Protein AF-A0A3R9Z5S1-F1 (afdb_monomer_lite)

Foldseek 3Di:
DFQKKKWKWQAAPPDDIDTQDIDSDPVVSVVVQVLQVVLLVPQQDADPDDDPDPVNVVSRVVSVVSNQVSLCPRPSHNVSNPGPGMDIDIDGDDD

Secondary structure (DSSP, 8-state):
--EEEEEEEEE-SSS--EEEEEESSHHHHHHHHHHHHHHHTTPPPPPS---SSHHHHHHHHHHHHHHHHHHHT-TT-GGGTT-SEEEEEEEEE--

pLDDT: mean 93.12, std 7.32, range [55.0, 98.31]

Structure (mmCIF, N/CA/C/O backbone):
data_AF-A0A3R9Z5S1-F1
#
_entry.id   AF-A0A3R9Z5S1-F1
#
loop_
_atom_site.group_PDB
_atom_site.id
_atom_site.type_symbol
_atom_site.label_atom_id
_atom_site.label_alt_id
_atom_site.label_comp_id
_atom_site.label_asym_id
_atom_site.label_entity_id
_atom_site.label_seq_id
_atom_site.pdbx_PDB_ins_code
_atom_site.Cartn_x
_atom_site.Cartn_y
_atom_site.Cartn_z
_atom_site.occupancy
_atom_site.B_iso_or_equiv
_atom_site.auth_seq_id
_atom_site.auth_comp_id
_atom_site.auth_asym_id
_atom_site.auth_atom_id
_atom_site.pdbx_PDB_model_num
ATOM 1 N N . MET A 1 1 ? -19.823 -2.819 28.149 1.00 55.00 1 MET A N 1
ATOM 2 C CA . MET A 1 1 ? -18.956 -3.303 27.050 1.00 55.00 1 MET A CA 1
ATOM 3 C C . MET A 1 1 ? -17.759 -2.378 26.941 1.00 55.00 1 MET A C 1
ATOM 5 O O . MET A 1 1 ? -17.971 -1.174 26.856 1.00 55.00 1 MET A O 1
ATOM 9 N N . LYS A 1 2 ? -16.529 -2.906 26.983 1.00 61.97 2 LYS A N 1
ATOM 10 C CA . LYS A 1 2 ? -15.345 -2.118 26.607 1.00 61.97 2 LYS A CA 1
ATOM 11 C C . LYS A 1 2 ? -15.471 -1.798 25.117 1.00 61.97 2 LYS A C 1
ATOM 13 O O . LYS A 1 2 ? -15.751 -2.702 24.334 1.00 61.97 2 LYS A O 1
ATOM 18 N N . ARG A 1 3 ? -15.358 -0.523 24.745 1.00 82.31 3 ARG A N 1
ATOM 19 C CA . ARG A 1 3 ? -15.318 -0.127 23.333 1.00 82.31 3 ARG A CA 1
ATOM 20 C C . ARG A 1 3 ? -13.933 -0.485 22.793 1.00 82.31 3 ARG A C 1
ATOM 22 O O . ARG A 1 3 ? -12.960 -0.421 23.538 1.00 82.31 3 ARG A O 1
ATOM 29 N N . GLN A 1 4 ? -13.852 -0.893 21.535 1.00 92.00 4 GLN A N 1
ATOM 30 C CA . GLN A 1 4 ? -12.598 -1.259 20.881 1.00 92.00 4 GLN A CA 1
ATOM 31 C C . GLN A 1 4 ? -12.466 -0.451 19.594 1.00 92.00 4 GLN A C 1
ATOM 33 O O . GLN A 1 4 ? -13.443 -0.306 18.861 1.00 92.00 4 GLN A O 1
ATOM 38 N N . ILE A 1 5 ? -11.271 0.076 19.340 1.00 95.06 5 ILE A N 1
ATOM 39 C CA . ILE A 1 5 ? -10.904 0.666 18.053 1.00 95.06 5 ILE A CA 1
ATOM 40 C C . ILE A 1 5 ? -10.051 -0.359 17.313 1.00 95.06 5 ILE A C 1
ATOM 42 O O . ILE A 1 5 ? -9.183 -0.998 17.901 1.00 95.06 5 ILE A O 1
ATOM 46 N N . HIS A 1 6 ? -10.309 -0.518 16.023 1.00 96.81 6 HIS A N 1
ATOM 47 C CA . HIS A 1 6 ? -9.569 -1.402 15.135 1.00 96.81 6 HIS A CA 1
ATOM 48 C C . HIS A 1 6 ? -8.641 -0.538 14.290 1.00 96.81 6 HIS A C 1
ATOM 50 O O . HIS A 1 6 ? -9.117 0.285 13.511 1.00 96.81 6 HIS A O 1
ATOM 56 N N . VAL A 1 7 ? -7.332 -0.666 14.471 1.00 97.19 7 VAL A N 1
ATOM 57 C CA . VAL A 1 7 ? -6.340 0.128 13.741 1.00 97.19 7 VAL A CA 1
ATOM 58 C C . VAL A 1 7 ? -5.735 -0.731 12.647 1.00 97.19 7 VAL A C 1
ATOM 60 O O . VAL A 1 7 ? -5.270 -1.834 12.917 1.00 97.19 7 VAL A O 1
ATOM 63 N N . VAL A 1 8 ? -5.749 -0.220 11.418 1.00 97.88 8 VAL A N 1
ATOM 64 C CA . VAL A 1 8 ? -4.990 -0.814 10.320 1.00 97.88 8 VAL A CA 1
ATOM 65 C C . VAL A 1 8 ? -3.564 -0.287 10.384 1.00 97.88 8 VAL A C 1
ATOM 67 O O . VAL A 1 8 ? -3.354 0.928 10.367 1.00 97.88 8 VAL A O 1
ATOM 70 N N . MET A 1 9 ? -2.611 -1.204 10.472 1.00 97.44 9 MET A N 1
ATOM 71 C CA . MET A 1 9 ? -1.177 -0.947 10.499 1.00 97.44 9 MET A CA 1
ATOM 72 C C . MET A 1 9 ? -0.589 -1.237 9.121 1.00 97.44 9 MET A C 1
ATOM 74 O O . MET A 1 9 ? -1.006 -2.188 8.459 1.00 97.44 9 MET A O 1
ATOM 78 N N . ALA A 1 10 ? 0.366 -0.421 8.694 1.00 95.94 10 ALA A N 1
ATOM 79 C CA . ALA A 1 10 ? 1.286 -0.773 7.629 1.00 95.94 10 ALA A CA 1
ATOM 80 C C . ALA A 1 10 ? 2.547 -1.329 8.283 1.00 95.94 10 ALA A C 1
ATOM 82 O O . ALA A 1 10 ? 3.177 -0.636 9.087 1.00 95.94 10 ALA A O 1
ATOM 83 N N . CYS A 1 11 ? 2.879 -2.567 7.950 1.00 94.12 11 CYS A N 1
ATOM 84 C CA . CYS A 1 11 ? 3.959 -3.301 8.583 1.00 94.12 11 CYS A CA 1
ATOM 85 C C . CYS A 1 11 ? 5.133 -3.432 7.623 1.00 94.12 11 CYS A C 1
ATOM 87 O O . CYS A 1 11 ? 4.952 -3.563 6.407 1.00 94.12 11 CYS A O 1
ATOM 89 N N . THR A 1 12 ? 6.340 -3.384 8.169 1.00 90.50 12 THR A N 1
ATOM 90 C CA . THR A 1 12 ? 7.545 -3.637 7.383 1.00 90.50 12 THR A CA 1
ATOM 91 C C . THR A 1 12 ? 8.434 -4.639 8.096 1.00 90.50 12 THR A C 1
ATOM 93 O O . THR A 1 12 ? 8.439 -4.697 9.321 1.00 90.50 12 THR A O 1
ATOM 96 N N . ASP A 1 13 ? 9.225 -5.392 7.340 1.00 88.12 13 ASP A N 1
ATOM 97 C CA . ASP A 1 13 ? 10.103 -6.409 7.932 1.00 88.12 13 ASP A CA 1
ATOM 98 C C . ASP A 1 13 ? 11.338 -5.798 8.627 1.00 88.12 13 ASP A C 1
ATOM 100 O O . ASP A 1 13 ? 11.996 -6.463 9.428 1.00 88.12 13 ASP A O 1
ATOM 104 N N . TYR A 1 14 ? 11.674 -4.540 8.312 1.00 80.00 14 TYR A N 1
ATOM 105 C CA . TYR A 1 14 ? 12.932 -3.897 8.719 1.00 80.00 14 TYR A CA 1
ATOM 106 C C . TYR A 1 14 ? 12.758 -2.549 9.432 1.00 80.00 14 TYR A C 1
ATOM 108 O O . TYR A 1 14 ? 13.625 -2.145 10.206 1.00 80.00 14 TYR A O 1
ATOM 116 N N . GLU A 1 15 ? 11.662 -1.842 9.178 1.00 78.31 15 GLU A N 1
ATOM 117 C CA . GLU A 1 15 ? 11.304 -0.569 9.802 1.00 78.31 15 GLU A CA 1
ATOM 118 C C . GLU A 1 15 ? 10.165 -0.775 10.816 1.00 78.31 15 GLU A C 1
ATOM 120 O O . GLU A 1 15 ? 9.492 -1.804 10.848 1.00 78.31 15 GLU A O 1
ATOM 125 N N . GLY A 1 16 ? 9.941 0.212 11.682 1.00 84.62 16 GLY A N 1
ATOM 126 C CA . GLY A 1 16 ? 8.830 0.153 12.629 1.00 84.62 16 GLY A CA 1
ATOM 127 C C . GLY A 1 16 ? 7.469 0.272 11.937 1.00 84.62 16 GLY A C 1
ATOM 128 O O . GLY A 1 16 ? 7.285 1.129 11.069 1.00 84.62 16 GLY A O 1
ATOM 129 N N . ASP A 1 17 ? 6.507 -0.531 12.392 1.00 91.69 17 ASP A N 1
ATOM 130 C CA . ASP A 1 17 ? 5.121 -0.488 11.927 1.00 91.69 17 ASP A CA 1
ATOM 131 C C . ASP A 1 17 ? 4.482 0.887 12.142 1.00 91.69 17 ASP A C 1
ATOM 133 O O . ASP A 1 17 ? 4.675 1.546 13.171 1.00 91.69 17 ASP A O 1
ATOM 137 N N . ARG A 1 18 ? 3.658 1.313 11.179 1.00 92.62 18 ARG A N 1
ATOM 138 C CA . ARG A 1 18 ? 3.000 2.623 11.209 1.00 92.62 18 ARG A CA 1
ATOM 139 C C . ARG A 1 18 ? 1.479 2.498 11.218 1.00 92.62 18 ARG A C 1
ATOM 141 O O . ARG A 1 18 ? 0.917 1.814 10.361 1.00 92.62 18 ARG A O 1
ATOM 148 N N . PRO A 1 19 ? 0.776 3.190 12.131 1.00 94.88 19 PRO A N 1
ATOM 149 C CA . PRO A 1 19 ? -0.678 3.219 12.110 1.00 94.88 19 PRO A CA 1
ATOM 150 C C . PRO A 1 19 ? -1.176 4.034 10.914 1.00 94.88 19 PRO A C 1
ATOM 152 O O . PRO A 1 19 ? -0.763 5.175 10.716 1.00 94.88 19 PRO A O 1
ATOM 155 N N . LEU A 1 20 ? -2.101 3.465 10.140 1.00 95.69 20 LEU A N 1
ATOM 156 C CA . LEU A 1 20 ? -2.714 4.133 8.991 1.00 95.69 20 LEU A CA 1
ATOM 157 C C . LEU A 1 20 ? -4.034 4.807 9.357 1.00 95.69 20 LEU A C 1
ATOM 159 O O . LEU A 1 20 ? -4.258 5.982 9.068 1.00 95.69 20 LEU A O 1
ATOM 163 N N . ARG A 1 21 ? -4.961 4.034 9.933 1.00 96.00 21 ARG A N 1
ATOM 164 C CA . ARG A 1 21 ? -6.331 4.490 10.193 1.00 96.00 21 ARG A CA 1
ATOM 165 C C . ARG A 1 21 ? -7.020 3.635 11.251 1.00 96.00 21 ARG A C 1
ATOM 167 O O . ARG A 1 21 ? -6.918 2.413 11.219 1.00 96.00 21 ARG A O 1
ATOM 174 N N . GLY A 1 22 ? -7.758 4.290 12.148 1.00 96.00 22 GLY A N 1
ATOM 175 C CA . GLY A 1 22 ? -8.639 3.646 13.123 1.00 96.00 22 GLY A CA 1
ATOM 176 C C . GLY A 1 22 ? -10.084 3.531 12.629 1.00 96.00 22 GLY A C 1
ATOM 177 O O . GLY A 1 22 ? -10.591 4.423 11.949 1.00 96.00 22 GLY A O 1
ATOM 178 N N . PHE A 1 23 ? -10.753 2.448 13.013 1.00 96.00 23 PHE A N 1
ATOM 179 C CA . PHE A 1 23 ? -12.137 2.130 12.677 1.00 96.00 23 PHE A CA 1
ATOM 180 C C . PHE A 1 23 ? -12.899 1.688 13.928 1.00 96.00 23 PHE A C 1
ATOM 182 O O . PHE A 1 23 ? -12.368 0.974 14.781 1.00 96.00 23 PHE A O 1
ATOM 189 N N . ALA A 1 24 ? -14.171 2.075 14.027 1.00 94.50 24 ALA A N 1
ATOM 190 C CA . ALA A 1 24 ? -15.048 1.597 15.095 1.00 94.50 24 ALA A CA 1
ATOM 191 C C . ALA A 1 24 ? -15.427 0.118 14.897 1.00 94.50 24 ALA A C 1
ATOM 193 O O . ALA A 1 24 ? -15.480 -0.651 15.853 1.00 94.50 24 ALA A O 1
ATOM 194 N N . GLU A 1 25 ? -15.639 -0.295 13.647 1.00 95.38 25 GLU A N 1
ATOM 195 C CA . GLU A 1 25 ? -16.086 -1.640 13.289 1.00 95.38 25 GLU A CA 1
ATOM 196 C C . GLU A 1 25 ? -14.939 -2.485 12.727 1.00 95.38 25 GLU A C 1
ATOM 198 O O . GLU A 1 25 ? -14.201 -2.042 11.845 1.00 95.38 25 GLU A O 1
ATOM 203 N N . ALA A 1 26 ? -14.836 -3.735 13.187 1.00 95.12 26 ALA A N 1
ATOM 204 C CA . ALA A 1 26 ? -13.821 -4.678 12.717 1.00 95.12 26 ALA A CA 1
ATOM 205 C C . ALA A 1 26 ? -13.936 -4.952 11.208 1.00 95.12 26 ALA A C 1
ATOM 207 O O . ALA A 1 26 ? -12.926 -4.994 10.510 1.00 95.12 26 ALA A O 1
ATOM 208 N N . GLY A 1 27 ? -15.165 -5.079 10.690 1.00 97.31 27 GLY A N 1
ATOM 209 C CA . GLY A 1 27 ? -15.409 -5.329 9.266 1.00 97.31 27 GLY A CA 1
ATOM 210 C C . GLY A 1 27 ? -14.922 -4.192 8.366 1.00 97.31 27 GLY A C 1
ATOM 211 O O . GLY A 1 27 ? -14.375 -4.447 7.297 1.00 97.31 27 GLY A O 1
ATOM 212 N N . ALA A 1 28 ? -15.039 -2.940 8.818 1.00 97.94 28 ALA A N 1
ATOM 213 C CA . ALA A 1 28 ? -14.537 -1.788 8.073 1.00 97.94 28 ALA A CA 1
ATOM 214 C C . ALA A 1 28 ? -12.999 -1.761 8.021 1.00 97.94 28 ALA A C 1
ATOM 216 O O . ALA A 1 28 ? -12.426 -1.459 6.973 1.00 97.94 28 ALA A O 1
ATOM 217 N N . ALA A 1 29 ? -12.331 -2.124 9.123 1.00 98.00 29 ALA A N 1
ATOM 218 C CA . ALA A 1 29 ? -10.875 -2.261 9.151 1.00 98.00 29 ALA A CA 1
ATOM 219 C C . ALA A 1 29 ? -10.392 -3.400 8.239 1.00 98.00 29 ALA A C 1
ATOM 221 O O . ALA A 1 29 ? -9.462 -3.199 7.460 1.00 98.00 29 ALA A O 1
ATOM 222 N N . ALA A 1 30 ? -11.056 -4.560 8.283 1.00 98.12 30 ALA A N 1
ATOM 223 C CA . ALA A 1 30 ? -10.742 -5.697 7.419 1.00 98.12 30 ALA A CA 1
ATOM 224 C C . ALA A 1 30 ? -10.924 -5.350 5.932 1.00 98.12 30 ALA A C 1
ATOM 226 O O . ALA A 1 30 ? -10.008 -5.541 5.141 1.00 98.12 30 ALA A O 1
ATOM 227 N N . ALA A 1 31 ? -12.043 -4.723 5.560 1.00 98.31 31 ALA A N 1
ATOM 228 C CA . ALA A 1 31 ? -12.276 -4.294 4.182 1.00 98.31 31 ALA A CA 1
ATOM 229 C C . ALA A 1 31 ? -11.236 -3.267 3.697 1.00 98.31 31 ALA A C 1
ATOM 231 O O . ALA A 1 31 ? -10.856 -3.262 2.524 1.00 98.31 31 ALA A O 1
ATOM 232 N N . PHE A 1 32 ? -10.759 -2.385 4.586 1.00 98.31 32 PHE A N 1
ATOM 233 C CA . PHE A 1 32 ? -9.670 -1.474 4.246 1.00 98.31 32 PHE A CA 1
ATOM 234 C C . PHE A 1 32 ? -8.348 -2.222 4.048 1.00 98.31 32 PHE A C 1
ATOM 236 O O . PHE A 1 32 ? -7.694 -1.982 3.037 1.00 98.31 32 PHE A O 1
ATOM 243 N N . LYS A 1 33 ? -7.992 -3.159 4.938 1.00 98.25 33 LYS A N 1
ATOM 244 C CA . LYS A 1 33 ? -6.826 -4.043 4.778 1.00 98.25 33 LYS A CA 1
ATOM 245 C C . LYS A 1 33 ? -6.866 -4.784 3.436 1.00 98.25 33 LYS A C 1
ATOM 247 O O . LYS A 1 33 ? -5.924 -4.665 2.658 1.00 98.25 33 LYS A O 1
ATOM 252 N N . ASP A 1 34 ? -7.971 -5.452 3.116 1.00 98.12 34 ASP A N 1
ATOM 253 C CA . ASP A 1 34 ? -8.111 -6.224 1.875 1.00 98.12 34 ASP A CA 1
ATOM 254 C C . ASP A 1 34 ? -7.964 -5.336 0.632 1.00 98.12 34 ASP A C 1
ATOM 256 O O . ASP A 1 34 ? -7.361 -5.726 -0.372 1.00 98.12 34 ASP A O 1
ATOM 260 N N . LYS A 1 35 ? -8.477 -4.099 0.692 1.00 98.06 35 LYS A N 1
ATOM 261 C CA . LYS A 1 35 ? -8.298 -3.110 -0.376 1.00 98.06 35 LYS A CA 1
ATOM 262 C C . LYS A 1 35 ? -6.823 -2.762 -0.584 1.00 98.06 35 LYS A C 1
ATOM 264 O O . LYS A 1 35 ? -6.414 -2.603 -1.736 1.00 98.06 35 LYS A O 1
ATOM 269 N N . LEU A 1 36 ? -6.058 -2.608 0.497 1.00 97.88 36 LEU A N 1
ATOM 270 C CA . LEU A 1 36 ? -4.623 -2.329 0.435 1.00 97.88 36 LEU A CA 1
ATOM 271 C C . LEU A 1 36 ? -3.872 -3.516 -0.165 1.00 97.88 36 LEU A C 1
ATOM 273 O O . LEU A 1 36 ? -3.175 -3.338 -1.156 1.00 97.88 36 LEU A O 1
ATOM 277 N N . GLU A 1 37 ? -4.112 -4.730 0.324 1.00 96.44 37 GLU A N 1
ATOM 278 C CA . GLU A 1 37 ? -3.469 -5.946 -0.193 1.00 96.44 37 GLU A CA 1
ATOM 279 C C . GLU A 1 37 ? -3.799 -6.188 -1.672 1.00 96.44 37 GLU A C 1
ATOM 281 O O . GLU A 1 37 ? -2.909 -6.427 -2.489 1.00 96.44 37 GLU A O 1
ATOM 286 N N . THR A 1 38 ? -5.066 -6.014 -2.059 1.00 97.12 38 THR A N 1
ATOM 287 C CA . THR A 1 38 ? -5.496 -6.106 -3.463 1.00 97.12 38 THR A CA 1
ATOM 288 C C . THR A 1 38 ? -4.816 -5.046 -4.334 1.00 97.12 38 THR A C 1
ATOM 290 O O . THR A 1 38 ? -4.585 -5.253 -5.526 1.00 97.12 38 THR A O 1
ATOM 293 N N . TYR A 1 39 ? -4.534 -3.861 -3.792 1.00 97.44 39 TYR A N 1
ATOM 294 C CA . TYR A 1 39 ? -3.796 -2.821 -4.505 1.00 97.44 39 TYR A CA 1
ATOM 295 C C . TYR A 1 39 ? -2.299 -3.152 -4.622 1.00 97.44 39 TYR A C 1
ATOM 297 O O . TYR A 1 39 ? -1.752 -3.042 -5.722 1.00 97.44 39 TYR A O 1
ATOM 305 N N . SER A 1 40 ? -1.675 -3.629 -3.540 1.00 95.50 40 SER A N 1
ATOM 306 C CA . SER A 1 40 ? -0.281 -4.096 -3.486 1.00 95.50 40 SER A CA 1
ATOM 307 C C . SER A 1 40 ? 0.004 -5.235 -4.456 1.00 95.50 40 SER A C 1
ATOM 309 O O . SER A 1 40 ? 0.996 -5.188 -5.181 1.00 95.50 40 SER A O 1
ATOM 311 N N . ALA A 1 41 ? -0.918 -6.189 -4.591 1.00 95.44 41 ALA A N 1
ATOM 312 C CA . ALA A 1 41 ? -0.806 -7.290 -5.549 1.00 95.44 41 ALA A CA 1
ATOM 313 C C . ALA A 1 41 ? -0.767 -6.838 -7.025 1.00 95.44 41 ALA A C 1
ATOM 315 O O . ALA A 1 41 ? -0.396 -7.614 -7.901 1.00 95.44 41 ALA A O 1
ATOM 316 N N . ARG A 1 42 ? -1.152 -5.589 -7.322 1.00 96.06 42 ARG A N 1
ATOM 317 C CA . ARG A 1 42 ? -1.153 -5.007 -8.676 1.00 96.06 42 ARG A CA 1
ATOM 318 C C . ARG A 1 42 ? 0.034 -4.074 -8.929 1.00 96.06 42 ARG A C 1
ATOM 320 O O . ARG A 1 42 ? -0.002 -3.294 -9.884 1.00 96.06 42 ARG A O 1
ATOM 327 N N . ARG A 1 43 ? 1.062 -4.112 -8.075 1.00 96.19 43 ARG A N 1
ATOM 328 C CA . ARG A 1 43 ? 2.297 -3.344 -8.268 1.00 96.19 43 ARG A CA 1
ATOM 329 C C . ARG A 1 43 ? 2.901 -3.651 -9.649 1.00 96.19 43 ARG A C 1
ATOM 331 O O . ARG A 1 43 ? 3.002 -4.824 -10.009 1.00 96.19 43 ARG A O 1
ATOM 338 N N . PRO A 1 44 ? 3.320 -2.631 -10.423 1.00 96.56 44 PRO A N 1
ATOM 339 C CA . PRO A 1 44 ? 4.010 -2.858 -11.686 1.00 96.56 44 PRO A CA 1
ATOM 340 C C . PRO A 1 44 ? 5.271 -3.714 -11.480 1.00 96.56 44 PRO A C 1
ATOM 342 O O . PRO A 1 44 ? 6.102 -3.350 -10.639 1.00 96.56 44 PRO A O 1
ATOM 345 N N . PRO A 1 45 ? 5.436 -4.820 -12.227 1.00 95.12 45 PRO A N 1
ATOM 346 C CA . PRO A 1 45 ? 6.610 -5.673 -12.099 1.00 95.12 45 PRO A CA 1
ATOM 347 C C . PRO A 1 45 ? 7.857 -4.906 -12.530 1.00 95.12 45 PRO A C 1
ATOM 349 O O . PRO A 1 45 ? 7.801 -4.143 -13.495 1.00 95.12 45 PRO A O 1
ATOM 352 N N . ALA A 1 46 ? 8.955 -5.091 -11.799 1.00 93.38 46 ALA A N 1
ATOM 353 C CA . ALA A 1 46 ? 10.251 -4.553 -12.194 1.00 93.38 46 ALA A CA 1
ATOM 354 C C . ALA A 1 46 ? 10.736 -5.208 -13.501 1.00 93.38 46 ALA A C 1
ATOM 356 O O . ALA A 1 46 ? 10.372 -6.362 -13.758 1.00 93.38 46 ALA A O 1
ATOM 357 N N . PRO A 1 47 ? 11.547 -4.502 -14.310 1.00 93.88 47 PRO A N 1
ATOM 358 C CA . PRO A 1 47 ? 12.260 -5.113 -15.425 1.00 93.88 47 PRO A CA 1
ATOM 359 C C . PRO A 1 47 ? 13.076 -6.320 -14.947 1.00 93.88 47 PRO A C 1
ATOM 361 O O . PRO A 1 47 ? 13.575 -6.335 -13.819 1.00 93.88 47 PRO A O 1
ATOM 364 N N . ALA A 1 48 ? 13.185 -7.341 -15.795 1.00 90.06 48 ALA A N 1
ATOM 365 C CA . ALA A 1 48 ? 13.830 -8.603 -15.430 1.00 90.06 48 ALA A CA 1
ATOM 366 C C . ALA A 1 48 ? 15.359 -8.489 -15.346 1.00 90.06 48 ALA A C 1
ATOM 368 O O . ALA A 1 48 ? 15.993 -9.216 -14.581 1.00 90.06 48 ALA A O 1
ATOM 369 N N . GLU A 1 49 ? 15.939 -7.582 -16.129 1.00 90.44 49 GLU A N 1
ATOM 370 C CA . GLU A 1 49 ? 17.379 -7.414 -16.252 1.00 90.44 49 GLU A CA 1
ATOM 371 C C . GLU A 1 49 ? 17.795 -5.980 -15.907 1.00 90.44 49 GLU A C 1
ATOM 373 O O . GLU A 1 49 ? 17.000 -5.038 -15.925 1.00 90.44 49 GLU A O 1
ATOM 378 N N . CYS A 1 50 ? 19.064 -5.825 -15.543 1.00 86.19 50 CYS A N 1
ATOM 379 C CA . CYS A 1 50 ? 19.705 -4.535 -15.338 1.00 86.19 50 CYS A CA 1
ATOM 380 C C . CYS A 1 50 ? 21.010 -4.556 -16.132 1.00 86.19 50 CYS A C 1
ATOM 382 O O . CYS A 1 50 ? 22.053 -4.971 -15.626 1.00 86.19 50 CYS A O 1
ATOM 384 N N . VAL A 1 51 ? 20.906 -4.211 -17.414 1.00 93.44 51 VAL A N 1
ATOM 385 C CA . VAL A 1 51 ? 22.015 -4.222 -18.372 1.00 93.44 51 VAL A CA 1
ATOM 386 C C . VAL A 1 51 ? 22.255 -2.796 -18.839 1.00 93.44 51 VAL A C 1
ATOM 388 O O . VAL A 1 51 ? 21.305 -2.081 -19.141 1.00 93.44 51 VAL A O 1
ATOM 391 N N . ASP A 1 52 ? 23.518 -2.390 -18.924 1.00 92.81 52 ASP A N 1
ATOM 392 C CA . ASP A 1 52 ? 23.914 -1.069 -19.418 1.00 92.81 52 ASP A CA 1
ATOM 393 C C . ASP A 1 52 ? 23.743 -1.000 -20.946 1.00 92.81 52 ASP A C 1
ATOM 395 O O . ASP A 1 52 ? 24.680 -1.200 -21.722 1.00 92.81 52 ASP A O 1
ATOM 399 N N . THR A 1 53 ? 22.490 -0.836 -21.377 1.00 94.12 53 THR A N 1
ATOM 400 C CA . THR A 1 53 ? 22.090 -0.663 -22.776 1.00 94.12 53 THR A CA 1
ATOM 401 C C . THR A 1 53 ? 20.988 0.392 -22.873 1.00 94.12 53 THR A C 1
ATOM 403 O O . THR A 1 53 ? 20.132 0.455 -21.985 1.00 94.12 53 THR A O 1
ATOM 406 N N . PRO A 1 54 ? 20.936 1.175 -23.966 1.00 93.94 54 PRO A N 1
ATOM 407 C CA . PRO A 1 54 ? 19.893 2.183 -24.153 1.00 93.94 54 PRO A CA 1
ATOM 408 C C . PRO A 1 54 ? 18.463 1.625 -24.087 1.00 93.94 54 PRO A C 1
ATOM 410 O O . PRO A 1 54 ? 17.556 2.291 -23.588 1.00 93.94 54 PRO A O 1
ATOM 413 N N . GLU A 1 55 ? 18.240 0.408 -24.586 1.00 92.75 55 GLU A N 1
ATOM 414 C CA . GLU A 1 55 ? 16.934 -0.251 -24.567 1.00 92.75 55 GLU A CA 1
ATOM 415 C C . GLU A 1 55 ? 16.496 -0.595 -23.139 1.00 92.75 55 GLU A C 1
ATOM 417 O O . GLU A 1 55 ? 15.349 -0.334 -22.767 1.00 92.75 55 GLU A O 1
ATOM 422 N N . ASN A 1 56 ? 17.416 -1.130 -22.331 1.00 92.94 56 ASN A N 1
ATOM 423 C CA . ASN A 1 56 ?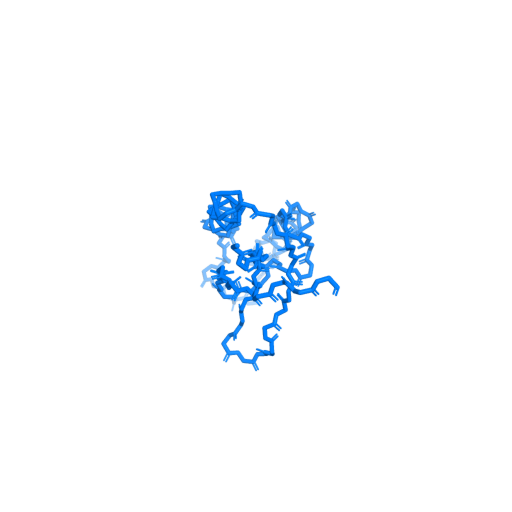 17.149 -1.434 -20.930 1.00 92.94 56 ASN A CA 1
ATOM 424 C C . ASN A 1 56 ? 16.921 -0.146 -20.121 1.00 92.94 56 ASN A C 1
ATOM 426 O O . ASN A 1 56 ? 15.976 -0.078 -19.338 1.00 92.94 56 ASN A O 1
ATOM 430 N N . ASP A 1 57 ? 17.704 0.908 -20.357 1.00 93.88 57 ASP A N 1
ATOM 431 C CA . ASP A 1 57 ? 17.506 2.207 -19.700 1.00 93.88 57 ASP A CA 1
ATOM 432 C C . ASP A 1 57 ? 16.107 2.779 -19.971 1.00 93.88 57 ASP A C 1
ATOM 434 O O . ASP A 1 57 ? 15.414 3.228 -19.051 1.00 93.88 57 ASP A O 1
ATOM 438 N N . ALA A 1 58 ? 15.649 2.707 -21.224 1.00 93.81 58 ALA A N 1
ATOM 439 C CA . ALA A 1 58 ? 14.314 3.154 -21.607 1.00 93.81 58 ALA A CA 1
ATOM 440 C C . ALA A 1 58 ? 13.201 2.316 -20.946 1.00 93.81 58 ALA A C 1
ATOM 442 O O . ALA A 1 58 ? 12.173 2.864 -20.529 1.00 93.81 58 ALA A O 1
ATOM 443 N N . GLU A 1 59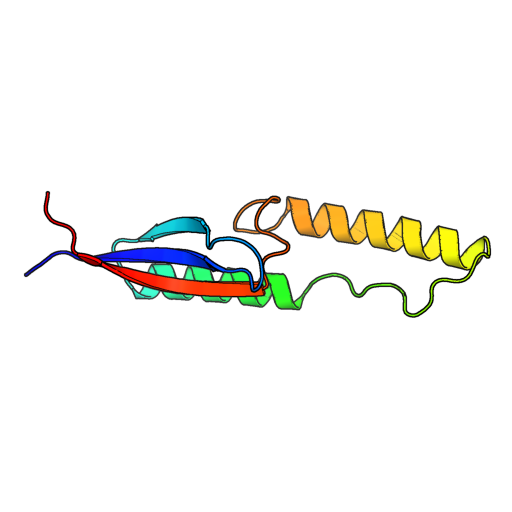 ? 13.391 0.998 -20.819 1.00 95.12 59 GLU A N 1
ATOM 444 C CA . GLU A 1 59 ? 12.462 0.118 -20.103 1.00 95.12 59 GLU A CA 1
ATOM 445 C C . GLU A 1 59 ? 12.387 0.473 -18.611 1.00 95.12 59 GLU A C 1
ATOM 447 O O . GLU A 1 59 ? 11.288 0.625 -18.063 1.00 95.12 59 GLU A O 1
ATOM 452 N N . HIS A 1 60 ? 13.539 0.673 -17.967 1.00 95.25 60 HIS A N 1
ATOM 453 C CA . HIS A 1 60 ? 13.631 1.082 -16.564 1.00 95.25 60 HIS A CA 1
ATOM 454 C C . HIS A 1 60 ? 12.960 2.435 -16.327 1.00 95.25 60 HIS A C 1
ATOM 456 O O . HIS A 1 60 ? 12.176 2.575 -15.385 1.00 95.25 60 HIS A O 1
ATOM 462 N N . GLU A 1 61 ? 13.182 3.420 -17.199 1.00 95.69 61 GLU A N 1
ATOM 463 C CA . GLU A 1 61 ? 12.527 4.728 -17.103 1.00 95.69 61 GLU A CA 1
ATOM 464 C C . GLU A 1 61 ? 10.996 4.605 -17.238 1.00 95.69 61 GLU A C 1
ATOM 466 O O . GLU A 1 61 ? 10.228 5.212 -16.480 1.00 95.69 61 GLU A O 1
ATOM 471 N N . ALA A 1 62 ? 10.523 3.790 -18.185 1.00 95.88 62 ALA A N 1
ATOM 472 C CA . ALA A 1 62 ? 9.100 3.540 -18.380 1.00 95.88 62 ALA A CA 1
ATOM 473 C C . ALA A 1 62 ? 8.469 2.820 -17.177 1.00 95.88 62 ALA A C 1
ATOM 475 O O . ALA A 1 62 ? 7.346 3.154 -16.775 1.00 95.88 62 ALA A O 1
ATOM 476 N N . TRP A 1 63 ? 9.175 1.856 -16.584 1.00 97.00 63 TRP A N 1
ATOM 477 C CA . TRP A 1 63 ? 8.747 1.186 -15.362 1.00 97.00 63 TRP A CA 1
ATOM 478 C C . TRP A 1 63 ? 8.677 2.154 -14.180 1.00 97.00 63 TRP A C 1
ATOM 480 O O . TRP A 1 63 ? 7.629 2.219 -13.535 1.00 97.00 63 TRP A O 1
ATOM 490 N N . TRP A 1 64 ? 9.710 2.968 -13.944 1.00 96.75 64 TRP A N 1
ATOM 491 C CA . TRP A 1 64 ? 9.722 3.957 -12.861 1.00 96.75 64 TRP A CA 1
ATOM 492 C C . TRP A 1 64 ? 8.525 4.905 -12.933 1.00 96.75 64 TRP A C 1
ATOM 494 O O . TRP A 1 64 ? 7.853 5.132 -11.927 1.00 96.75 64 TRP A O 1
ATOM 504 N N . LYS A 1 65 ? 8.175 5.389 -14.131 1.00 97.81 65 LYS A N 1
ATOM 505 C CA . LYS A 1 65 ? 6.983 6.232 -14.338 1.00 97.81 65 LYS A CA 1
ATOM 506 C C . LYS A 1 65 ? 5.679 5.511 -13.983 1.00 97.81 65 LYS A C 1
ATOM 508 O O . LYS A 1 65 ? 4.762 6.133 -13.443 1.00 97.81 65 LYS A O 1
ATOM 513 N N . LYS A 1 66 ? 5.554 4.218 -14.305 1.00 97.62 66 LYS A N 1
ATOM 514 C CA . LYS A 1 66 ? 4.373 3.410 -13.946 1.00 97.62 66 LYS A CA 1
ATOM 515 C C . LYS A 1 66 ? 4.318 3.154 -12.443 1.00 97.62 66 LYS A C 1
ATOM 517 O O . LYS A 1 66 ? 3.247 3.293 -11.854 1.00 97.62 66 LYS A O 1
ATOM 522 N N . LEU A 1 67 ? 5.454 2.802 -11.842 1.00 97.62 67 LEU A N 1
ATOM 523 C CA . LEU A 1 67 ? 5.577 2.565 -10.411 1.00 97.62 67 LEU A CA 1
ATOM 524 C C . LEU A 1 67 ? 5.213 3.824 -9.626 1.00 97.62 67 LEU A C 1
ATOM 526 O O . LEU A 1 67 ? 4.396 3.745 -8.719 1.00 97.62 67 LEU A O 1
ATOM 530 N N . GLU A 1 68 ? 5.725 4.988 -10.017 1.00 97.69 68 GLU A N 1
ATOM 531 C CA . GLU A 1 68 ? 5.443 6.246 -9.326 1.00 97.69 68 GLU A CA 1
ATOM 532 C C . GLU A 1 68 ? 3.948 6.589 -9.338 1.00 97.69 68 GLU A C 1
ATOM 534 O O . GLU A 1 68 ? 3.353 6.825 -8.288 1.00 97.69 68 GLU A O 1
ATOM 539 N N . ARG A 1 69 ? 3.287 6.481 -10.498 1.00 97.88 69 ARG A N 1
ATOM 540 C CA . ARG A 1 69 ? 1.826 6.664 -10.599 1.00 97.88 69 ARG A CA 1
ATOM 541 C C . ARG A 1 69 ? 1.048 5.667 -9.746 1.00 97.88 69 ARG A C 1
ATOM 543 O O . ARG A 1 69 ? -0.028 5.985 -9.238 1.00 97.88 69 ARG A O 1
ATOM 550 N N . TRP A 1 70 ? 1.548 4.438 -9.641 1.00 97.94 70 TRP A N 1
ATOM 551 C CA . TRP A 1 70 ? 0.965 3.426 -8.772 1.00 97.94 70 TRP A CA 1
ATOM 552 C C . TRP A 1 70 ? 1.148 3.799 -7.291 1.00 97.94 70 TRP A C 1
ATOM 554 O O . TRP A 1 70 ? 0.187 3.695 -6.530 1.00 97.94 70 TRP A O 1
ATOM 564 N N . ARG A 1 71 ? 2.310 4.320 -6.881 1.00 97.69 71 ARG A N 1
ATOM 565 C CA . ARG A 1 71 ? 2.549 4.782 -5.505 1.00 97.69 71 ARG A CA 1
ATOM 566 C C . ARG A 1 71 ? 1.658 5.966 -5.136 1.00 97.69 71 ARG A C 1
ATOM 568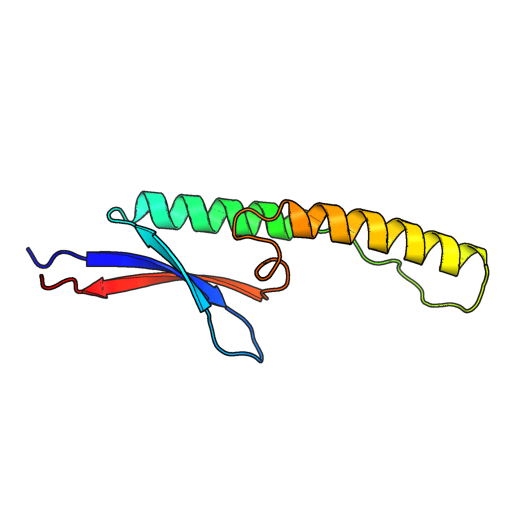 O O . ARG A 1 71 ? 0.999 5.934 -4.102 1.00 97.69 71 ARG A O 1
ATOM 575 N N . GLU A 1 72 ? 1.556 6.972 -6.003 1.00 97.81 72 GLU A N 1
ATOM 576 C CA . GLU A 1 72 ? 0.712 8.162 -5.792 1.00 97.81 72 GLU A CA 1
ATOM 577 C C . GLU A 1 72 ? -0.767 7.827 -5.547 1.00 97.81 72 GLU A C 1
ATOM 579 O O . GLU A 1 72 ? -1.466 8.537 -4.827 1.00 97.81 72 GLU A O 1
ATOM 584 N N . ARG A 1 73 ? -1.253 6.736 -6.146 1.00 97.50 73 ARG A N 1
ATOM 585 C CA . ARG A 1 73 ? -2.649 6.284 -6.051 1.00 97.50 73 ARG A CA 1
ATOM 586 C C . ARG A 1 73 ? -2.884 5.250 -4.950 1.00 97.50 73 ARG A C 1
ATOM 588 O O . ARG A 1 73 ? -4.002 4.741 -4.830 1.00 97.50 73 ARG A O 1
ATOM 595 N N . HIS A 1 74 ? -1.861 4.920 -4.163 1.00 97.25 74 HIS A N 1
ATOM 596 C CA . HIS A 1 74 ? -1.974 3.926 -3.107 1.00 97.25 74 HIS A CA 1
ATOM 597 C C . HIS A 1 74 ? -3.056 4.336 -2.084 1.00 97.25 74 HIS A C 1
ATOM 599 O O . HIS A 1 74 ? -3.037 5.473 -1.609 1.00 97.25 74 HIS A O 1
ATOM 605 N N . PRO A 1 75 ? -4.012 3.459 -1.706 1.00 96.69 75 PRO A N 1
ATOM 606 C CA . PRO A 1 75 ? -5.159 3.870 -0.889 1.00 96.69 75 PRO A CA 1
ATOM 607 C C . PRO A 1 75 ? -4.807 4.330 0.532 1.00 96.69 75 PRO A C 1
ATOM 609 O O . PRO A 1 75 ? -5.616 5.013 1.160 1.00 96.69 75 PRO A O 1
ATOM 612 N N . ALA A 1 76 ? -3.629 3.954 1.036 1.00 95.06 76 ALA A N 1
ATOM 613 C CA . ALA A 1 76 ? -3.084 4.434 2.307 1.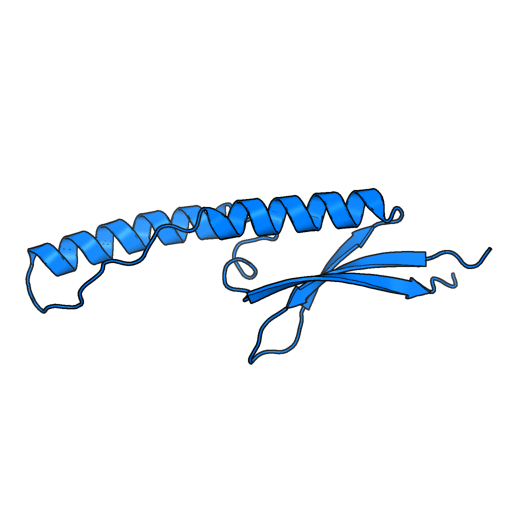00 95.06 76 ALA A CA 1
ATOM 614 C C . ALA A 1 76 ? -2.207 5.692 2.168 1.00 95.06 76 ALA A C 1
ATOM 616 O O . ALA A 1 76 ? -1.686 6.174 3.163 1.00 95.06 76 ALA A O 1
ATOM 617 N N . GLY A 1 77 ? -2.049 6.232 0.958 1.00 94.44 77 GLY A N 1
ATOM 618 C CA . GLY A 1 77 ? -1.093 7.292 0.651 1.00 94.44 77 GLY A CA 1
ATOM 619 C C . GLY A 1 77 ? 0.241 6.748 0.137 1.00 94.44 77 GLY A C 1
ATOM 620 O O . GLY A 1 77 ? 0.581 5.581 0.348 1.00 94.44 77 GLY A O 1
ATOM 621 N N . LYS A 1 78 ? 0.982 7.618 -0.558 1.00 94.75 78 LYS A N 1
ATOM 622 C CA . LYS A 1 78 ? 2.225 7.289 -1.270 1.00 94.75 78 LYS A CA 1
ATOM 623 C C . LYS A 1 78 ? 3.291 6.676 -0.364 1.00 94.75 78 LYS A C 1
ATOM 625 O O . LYS A 1 78 ? 3.873 5.654 -0.722 1.00 94.75 78 LYS A O 1
ATOM 630 N N . ASP A 1 79 ? 3.484 7.244 0.821 1.00 91.12 79 ASP A N 1
ATOM 631 C CA . ASP A 1 79 ? 4.529 6.829 1.769 1.00 91.12 79 ASP A CA 1
ATOM 632 C C . ASP A 1 79 ? 4.300 5.424 2.343 1.00 91.12 79 ASP A C 1
ATOM 634 O O . ASP A 1 79 ? 5.192 4.835 2.946 1.00 91.12 79 ASP A O 1
ATOM 638 N N . HIS A 1 80 ? 3.107 4.864 2.131 1.00 92.38 80 HIS A N 1
ATOM 639 C CA . HIS A 1 80 ? 2.727 3.538 2.603 1.00 92.38 80 HIS A CA 1
ATOM 640 C C . HIS A 1 80 ? 2.659 2.488 1.491 1.00 92.38 80 HIS A C 1
ATOM 642 O O . HIS A 1 80 ? 2.188 1.378 1.719 1.00 92.38 80 HIS A O 1
ATOM 648 N N . SER A 1 81 ? 3.108 2.836 0.285 1.00 91.94 81 SER A N 1
ATOM 649 C CA . SER A 1 81 ? 3.023 1.958 -0.883 1.00 91.94 81 SER A CA 1
ATOM 650 C C . SER A 1 81 ? 4.060 0.832 -0.898 1.00 91.94 81 SER A C 1
ATOM 652 O O . SER A 1 81 ? 3.813 -0.204 -1.501 1.00 91.94 81 SER A O 1
ATOM 654 N N . ASP A 1 82 ? 5.196 0.998 -0.218 1.00 89.06 82 ASP A N 1
ATOM 655 C CA . ASP A 1 82 ? 6.286 0.012 -0.209 1.00 89.06 82 ASP A CA 1
ATOM 656 C C . ASP A 1 82 ? 6.316 -0.872 1.059 1.00 89.06 82 ASP A C 1
ATOM 658 O O . ASP A 1 82 ? 7.299 -1.568 1.288 1.00 89.06 82 ASP A O 1
ATOM 662 N N . HIS A 1 83 ? 5.261 -0.864 1.884 1.00 91.88 83 HIS A N 1
ATOM 663 C CA . HIS A 1 83 ? 5.189 -1.721 3.078 1.00 91.88 83 HIS A CA 1
ATOM 664 C C . HIS A 1 83 ? 4.949 -3.195 2.702 1.00 91.88 83 HIS A C 1
ATOM 666 O O . HIS A 1 83 ? 4.326 -3.490 1.678 1.00 91.88 83 HIS A O 1
ATOM 672 N N . ASN A 1 84 ? 5.441 -4.115 3.537 1.00 91.44 84 ASN A N 1
ATOM 673 C CA . ASN A 1 84 ? 5.449 -5.557 3.270 1.00 91.44 84 ASN A CA 1
ATOM 674 C C . ASN A 1 84 ? 4.044 -6.162 3.357 1.00 91.44 84 ASN A C 1
ATOM 676 O O . ASN A 1 84 ? 3.635 -6.932 2.485 1.00 91.44 84 ASN A O 1
ATOM 680 N N . HIS A 1 85 ? 3.289 -5.785 4.388 1.00 94.06 85 HIS A N 1
ATOM 681 C CA . HIS A 1 85 ? 1.929 -6.262 4.620 1.00 94.06 85 HIS A CA 1
ATOM 682 C C . HIS A 1 85 ? 1.129 -5.284 5.484 1.00 94.06 85 HIS A C 1
ATOM 684 O O . HIS A 1 85 ? 1.621 -4.237 5.911 1.00 94.06 85 HIS A O 1
ATOM 690 N N . PHE A 1 86 ? -0.138 -5.621 5.717 1.00 96.75 86 PHE A N 1
ATOM 691 C CA . PHE A 1 86 ? -1.048 -4.821 6.526 1.00 96.75 86 PHE A CA 1
ATOM 692 C C . PHE A 1 86 ? -1.716 -5.691 7.582 1.00 96.75 86 PHE A C 1
ATOM 694 O O . PHE A 1 86 ? -2.115 -6.821 7.307 1.00 96.75 86 PHE A O 1
ATOM 701 N N . GLU A 1 87 ? -1.909 -5.144 8.776 1.00 96.62 87 GLU A N 1
ATOM 702 C CA . GLU A 1 87 ? -2.541 -5.858 9.886 1.00 96.62 87 GLU A CA 1
ATOM 703 C C . GLU A 1 87 ? -3.671 -5.044 10.508 1.00 96.62 87 GLU A C 1
ATOM 705 O O . GLU A 1 87 ? -3.687 -3.817 10.431 1.00 96.62 87 GLU A O 1
ATOM 710 N N . VAL A 1 88 ? -4.629 -5.732 11.135 1.00 97.62 88 VAL A N 1
ATOM 711 C CA . VAL A 1 88 ? -5.671 -5.102 11.952 1.00 97.62 88 VAL A CA 1
ATOM 712 C C . VAL A 1 88 ? -5.401 -5.433 13.411 1.00 97.62 88 VAL A C 1
ATOM 714 O O . VAL A 1 88 ? -5.517 -6.590 13.811 1.00 97.62 88 VAL A O 1
ATOM 717 N N . ILE A 1 89 ? -5.118 -4.415 14.219 1.00 96.06 89 ILE A N 1
ATOM 718 C CA . ILE A 1 89 ? -4.957 -4.565 15.667 1.00 96.06 89 ILE A CA 1
ATOM 719 C C . ILE A 1 89 ? -6.164 -3.990 16.411 1.00 96.06 89 ILE A C 1
ATOM 721 O O . ILE A 1 89 ? -6.705 -2.942 16.055 1.00 96.06 89 ILE A O 1
ATOM 725 N N . GLY A 1 90 ? -6.605 -4.686 17.457 1.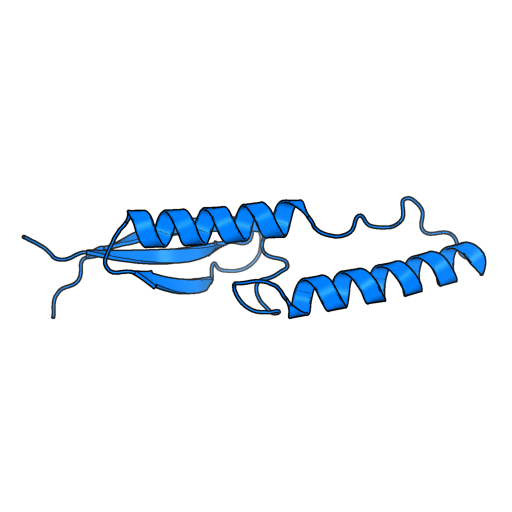00 94.69 90 GLY A N 1
ATOM 726 C CA . GLY A 1 90 ? -7.667 -4.229 18.349 1.00 94.69 90 GLY A CA 1
ATOM 727 C C . GLY A 1 90 ? -7.091 -3.505 19.559 1.00 94.69 90 GLY A C 1
ATOM 728 O O . GLY A 1 90 ? -6.356 -4.104 20.339 1.00 94.69 90 GLY A O 1
ATOM 729 N N . LEU A 1 91 ? -7.452 -2.238 19.748 1.00 92.25 91 LEU A N 1
ATOM 730 C CA . LEU A 1 91 ? -7.043 -1.442 20.901 1.00 92.25 91 LEU A CA 1
ATOM 731 C C . LEU A 1 91 ? -8.247 -1.164 21.813 1.00 92.25 91 LEU A C 1
ATOM 733 O O . LEU A 1 91 ? -9.274 -0.666 21.334 1.00 92.25 91 LEU A O 1
ATOM 737 N N . PRO A 1 92 ? -8.152 -1.447 23.126 1.00 90.81 92 PRO A N 1
ATOM 738 C CA . PRO A 1 92 ? -9.172 -1.036 24.080 1.00 90.81 92 PRO A CA 1
ATOM 739 C C . PRO A 1 92 ? -9.325 0.488 24.069 1.00 90.81 92 PRO A C 1
ATOM 741 O O . PRO A 1 92 ? -8.345 1.214 24.210 1.00 90.81 92 PRO A O 1
ATOM 744 N N . TYR A 1 93 ? -10.557 0.973 23.947 1.00 81.75 93 TYR A N 1
ATOM 745 C CA . TYR A 1 93 ? -10.876 2.392 24.031 1.00 81.75 93 TYR A CA 1
ATOM 746 C C . TYR A 1 93 ? -11.584 2.692 25.351 1.00 81.75 93 TYR A C 1
ATOM 748 O O . TYR A 1 93 ? -12.699 2.220 25.603 1.00 81.75 93 TYR A O 1
ATOM 756 N N . THR A 1 94 ? -10.915 3.488 26.183 1.00 75.31 94 THR A N 1
ATOM 757 C CA . THR A 1 94 ? -11.482 4.081 27.399 1.00 75.31 94 THR A CA 1
ATOM 758 C C . THR A 1 94 ? -11.520 5.596 27.168 1.00 75.31 94 THR A C 1
ATOM 760 O O . THR A 1 94 ? -10.462 6.133 26.843 1.00 75.31 94 THR A O 1
ATOM 763 N N . PRO A 1 95 ? -12.698 6.248 27.222 1.00 66.69 95 PRO A N 1
ATOM 764 C CA . PRO A 1 95 ? -12.834 7.689 26.990 1.00 66.69 95 PRO A CA 1
ATOM 765 C C . PRO A 1 95 ? -12.047 8.544 27.982 1.00 66.69 95 PRO A C 1
ATOM 767 O O . PRO A 1 95 ? -11.902 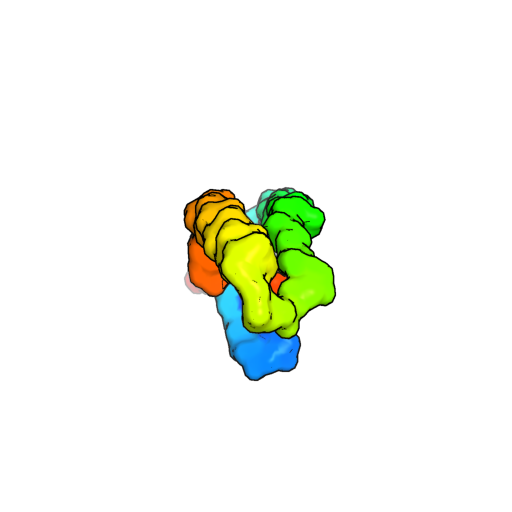8.098 29.144 1.00 66.69 95 PRO A O 1
#

Radius of gyration: 17.53 Å; chains: 1; bounding box: 43×17×52 Å

Sequence (95 aa):
MKRQIHVVMACTDYEGDRPLRGFAEAGAAAAFKDKLETYSARRPPAPAECVDTPENDAEHEAWWKKLERWRERHPAGKDHSDHNHFEVIGLPYTP